Protein AF-0000000070044727 (afdb_homodimer)

Sequence (164 aa):
MQTYILLTCEPGHEKEIITHLKSLDSVIEVNGIWGKYDIFLKVHHDAESGLDKIIETLRRVENITSTYTIPILYGQGGSIDDMQTYILLTCEPGHEKEIITHLKSLDSVIEVNGIWGKYDIFLKVHHDAESGLDKIIETLRRVENITSTYTIPILYGQGGSIDD

Organism: NCBI:txid859350

Secondary structure (DSSP, 8-state):
-EEEEEEEE-TT-HHHHHHHHHTSTTEEEEEEESSS-SEEEEEE--TTTHHHHHHHHHHHSTTEEEEEEEEEE-SSS-TTT-/-EEEEEEEE-TT-HHHHHHHHHTSTTEEEEEEESSS-SEEEEEE--TTTHHHHHHHHHHHSTTEEEEEEEEEE-SSS-GGG-

Solvent-accessible surface area (backbone atoms only — not comparable to full-atom values): 8940 Å² total; per-residue (Å²): 82,57,34,41,34,40,25,33,52,46,89,89,41,61,43,62,50,39,51,55,48,67,71,38,87,46,47,75,42,40,34,34,32,49,75,95,39,42,31,42,37,33,34,48,35,55,83,84,63,26,61,62,52,50,52,51,53,52,72,66,40,82,58,56,72,48,75,49,81,32,47,56,42,80,87,40,65,20,59,83,65,106,83,55,36,41,34,40,26,34,52,46,90,89,42,61,45,62,49,38,50,55,48,66,71,37,86,45,47,74,40,40,34,34,33,49,75,96,38,42,32,41,36,34,35,48,34,55,84,85,63,25,62,62,51,51,52,51,54,54,72,67,39,82,58,56,73,49,73,49,80,33,47,57,40,81,85,41,65,20,58,84,64,105

Nearest PDB structures (foldseek):
  2zbc-assembly1_C-2  TM=9.598E-01  e=6.015E-08  Sulfurisphaera tokodaii str. 7
  2cvi-assembly1_B  TM=9.052E-01  e=2.680E-06  Pyrococcus horikoshii OT3
  7fby-assembly1_A  TM=9.197E-01  e=1.531E-05  Pyrococcus horikoshii OT3
  2zny-assembly2_C  TM=8.845E-01  e=2.366E-05  Pyrococcus horikoshii
  8q90-assembly1_B  TM=8.652E-01  e=6.818E-04  Haloferax mediterranei

pLDDT: mean 96.66, std 3.72, range [78.19, 98.94]

Foldseek 3Di:
DKKKKFWAFAPPCLVVVQVVLVVDPQWDDKDADDDPGGMITMGDADPPCTVVVVVVVQVPDPGTDDMDIGGDDPDPPDPVPD/DKKKKFWAFAPPCLVVVQVVLVVDPQWDDKDADDDPGGMITMGDADPPCTVVVVVVVQVPDPGTDDMDIGGDDPDPPDPVPD

Structure (mmCIF, N/CA/C/O backbone):
data_AF-0000000070044727-model_v1
#
loop_
_entity.id
_entity.type
_entity.pdbx_description
1 polymer 'Transcriptional regulator, AsnC family'
#
loop_
_atom_site.group_PDB
_atom_site.id
_atom_site.type_symbol
_atom_site.label_atom_id
_atom_site.label_alt_id
_atom_site.label_comp_id
_atom_site.label_asym_id
_atom_site.label_entity_id
_atom_site.label_seq_id
_atom_site.pdbx_PDB_ins_code
_atom_site.Cartn_x
_atom_site.Cartn_y
_atom_site.Cartn_z
_atom_site.occupancy
_atom_site.B_iso_or_equiv
_atom_site.auth_seq_id
_atom_site.auth_comp_id
_atom_site.auth_asym_id
_atom_site.auth_atom_id
_atom_site.pdbx_PDB_model_num
ATOM 1 N N . MET A 1 1 ? -10.055 4.043 11.852 1 95.31 1 MET A N 1
ATOM 2 C CA . MET A 1 1 ? -9.961 3.635 10.453 1 95.31 1 MET A CA 1
ATOM 3 C C . MET A 1 1 ? -8.516 3.723 9.961 1 95.31 1 MET A C 1
ATOM 5 O O . MET A 1 1 ? -7.676 4.359 10.602 1 95.31 1 MET A O 1
ATOM 9 N N . GLN A 1 2 ? -8.25 2.965 8.93 1 97.81 2 GLN A N 1
ATOM 10 C CA . GLN A 1 2 ? -6.906 3.023 8.367 1 97.81 2 GLN A CA 1
ATOM 11 C C . GLN A 1 2 ? -6.945 3.404 6.887 1 97.81 2 GLN A C 1
ATOM 13 O O . GLN A 1 2 ? -7.973 3.256 6.227 1 97.81 2 GLN A O 1
ATOM 18 N N . THR A 1 3 ? -5.871 4.062 6.402 1 98.44 3 THR A N 1
ATOM 19 C CA . THR A 1 3 ? -5.758 4.512 5.02 1 98.44 3 THR A CA 1
ATOM 20 C C . THR A 1 3 ? -4.316 4.387 4.527 1 98.44 3 THR A C 1
ATOM 22 O O . THR A 1 3 ? -3.375 4.652 5.277 1 98.44 3 THR A O 1
ATOM 25 N N . TYR A 1 4 ? -4.176 3.883 3.293 1 98.75 4 TYR A N 1
ATOM 26 C CA . TYR A 1 4 ? -2.871 3.924 2.643 1 98.75 4 TYR A CA 1
ATOM 27 C C . TYR A 1 4 ? -2.68 5.234 1.888 1 98.75 4 TYR A C 1
ATOM 29 O O . TYR A 1 4 ? -3.637 5.793 1.348 1 98.75 4 TYR A O 1
ATOM 37 N N . ILE A 1 5 ? -1.407 5.715 1.823 1 98.81 5 ILE A N 1
ATOM 38 C CA . ILE A 1 5 ? -1.073 6.918 1.072 1 98.81 5 ILE A CA 1
ATOM 39 C C . ILE A 1 5 ? 0.257 6.723 0.347 1 98.81 5 ILE A C 1
ATOM 41 O O . ILE A 1 5 ? 1.224 6.23 0.933 1 98.81 5 ILE A O 1
ATOM 45 N N . LEU A 1 6 ? 0.276 6.996 -0.945 1 98.81 6 LEU A N 1
ATOM 46 C CA . LEU A 1 6 ? 1.519 7.086 -1.704 1 98.81 6 LEU A CA 1
ATOM 47 C C . LEU A 1 6 ? 1.938 8.539 -1.887 1 98.81 6 LEU A C 1
ATOM 49 O O . LEU A 1 6 ? 1.103 9.398 -2.174 1 98.81 6 LEU A O 1
ATOM 53 N N . LEU A 1 7 ? 3.264 8.773 -1.649 1 98.62 7 LEU A N 1
ATOM 54 C CA . LEU A 1 7 ? 3.754 10.148 -1.665 1 98.62 7 LEU A CA 1
ATOM 55 C C . LEU A 1 7 ? 4.887 10.312 -2.672 1 98.62 7 LEU A C 1
ATOM 57 O O . LEU A 1 7 ? 5.723 9.414 -2.822 1 98.62 7 LEU A O 1
ATOM 61 N N . THR A 1 8 ? 4.84 11.484 -3.279 1 98.75 8 THR A N 1
ATOM 62 C CA . THR A 1 8 ? 6.062 11.945 -3.924 1 98.75 8 THR A CA 1
ATOM 63 C C . THR A 1 8 ? 6.672 13.117 -3.158 1 98.75 8 THR A C 1
ATOM 65 O O . THR A 1 8 ? 5.957 13.852 -2.473 1 98.75 8 THR A O 1
ATOM 68 N N . CYS A 1 9 ? 7.969 13.242 -3.268 1 98.69 9 CYS A N 1
ATOM 69 C CA . CYS A 1 9 ? 8.672 14.344 -2.615 1 98.69 9 CYS A CA 1
ATOM 70 C C . CYS A 1 9 ? 9.828 14.836 -3.469 1 98.69 9 CYS A C 1
ATOM 72 O O . CYS A 1 9 ? 10.125 14.258 -4.52 1 98.69 9 CYS A O 1
ATOM 74 N N . GLU A 1 10 ? 10.328 15.969 -3.07 1 98.56 10 GLU A N 1
ATOM 75 C CA . GLU A 1 10 ? 11.531 16.469 -3.736 1 98.56 10 GLU A CA 1
ATOM 76 C C . GLU A 1 10 ? 12.68 15.477 -3.615 1 98.56 10 GLU A C 1
ATOM 78 O O . GLU A 1 10 ? 12.891 14.883 -2.555 1 98.56 10 GLU A O 1
ATOM 83 N N . PRO A 1 11 ? 13.398 15.305 -4.773 1 97.69 11 PRO A N 1
ATOM 84 C CA . PRO A 1 11 ? 14.5 14.344 -4.742 1 97.69 11 PRO A CA 1
ATOM 85 C C . PRO A 1 11 ? 15.469 14.586 -3.586 1 97.69 11 PRO A C 1
ATOM 87 O O . PRO A 1 11 ? 15.828 15.727 -3.309 1 97.69 11 PRO A O 1
ATOM 90 N N . GLY A 1 12 ? 15.828 13.57 -2.861 1 97.69 12 GLY A N 1
ATOM 91 C CA . GLY A 1 12 ? 16.828 13.656 -1.81 1 97.69 12 GLY A CA 1
ATOM 92 C C . GLY A 1 12 ? 16.234 13.875 -0.433 1 97.69 12 GLY A C 1
ATOM 93 O O . GLY A 1 12 ? 16.953 13.883 0.568 1 97.69 12 GLY A O 1
ATOM 94 N N . HIS A 1 13 ? 14.961 13.914 -0.36 1 98.44 13 HIS A N 1
ATOM 95 C CA . HIS A 1 13 ? 14.352 14.266 0.919 1 98.44 13 HIS A CA 1
ATOM 96 C C . HIS A 1 13 ? 13.578 13.086 1.503 1 98.44 13 HIS A C 1
ATOM 98 O O . HIS A 1 13 ? 12.914 13.227 2.533 1 98.44 13 HIS A O 1
ATOM 104 N N . GLU A 1 14 ? 13.672 11.906 0.888 1 98.38 14 GLU A N 1
ATOM 105 C CA . GLU A 1 14 ? 12.891 10.742 1.302 1 98.38 14 GLU A CA 1
ATOM 106 C C . GLU A 1 14 ? 13.203 10.352 2.74 1 98.38 14 GLU A C 1
ATOM 108 O O . GLU A 1 14 ? 12.297 10.164 3.555 1 98.38 14 GLU A O 1
ATOM 113 N N . LYS A 1 15 ? 14.539 10.297 3.111 1 98.12 15 LYS A N 1
ATOM 114 C CA . LYS A 1 15 ? 14.938 9.82 4.43 1 98.12 15 LYS A CA 1
ATOM 115 C C . LYS A 1 15 ? 14.445 10.75 5.531 1 98.12 15 LYS A C 1
ATOM 117 O O . LYS A 1 15 ? 13.953 10.297 6.566 1 98.12 15 LYS A O 1
ATOM 122 N N . GLU A 1 16 ? 14.602 12.008 5.344 1 98.12 16 GLU A N 1
ATOM 123 C CA . GLU A 1 16 ? 14.164 12.984 6.332 1 98.12 16 GLU A CA 1
ATOM 124 C C . GLU A 1 16 ? 12.648 12.93 6.535 1 98.12 16 GLU A C 1
ATOM 126 O O . GLU A 1 16 ? 12.164 12.992 7.668 1 98.12 16 GLU A O 1
ATOM 131 N N . ILE A 1 17 ? 11.906 12.828 5.43 1 98.69 17 ILE A N 1
ATOM 132 C CA . ILE A 1 17 ? 10.453 12.773 5.492 1 98.69 17 ILE A CA 1
ATOM 133 C C . ILE A 1 17 ? 10.016 11.484 6.195 1 98.69 17 ILE A C 1
ATOM 135 O O . ILE A 1 17 ? 9.133 11.516 7.059 1 98.69 17 ILE A O 1
ATOM 139 N N . ILE A 1 18 ? 10.664 10.383 5.906 1 98.69 18 ILE A N 1
ATOM 140 C CA . ILE A 1 18 ? 10.359 9.094 6.527 1 98.69 18 ILE A CA 1
ATOM 141 C C . ILE A 1 18 ? 10.594 9.188 8.031 1 98.69 18 ILE A C 1
ATOM 143 O O . ILE A 1 18 ? 9.75 8.758 8.828 1 98.69 18 ILE A O 1
ATOM 147 N N . THR A 1 19 ? 11.703 9.75 8.422 1 98.06 19 THR A N 1
ATOM 148 C CA . THR A 1 19 ? 12.023 9.906 9.836 1 98.06 19 THR A CA 1
ATOM 149 C C . THR A 1 19 ? 10.969 10.75 10.539 1 98.06 19 THR A C 1
ATOM 151 O O . THR A 1 19 ? 10.5 10.391 11.625 1 98.06 19 THR A O 1
ATOM 154 N N . HIS A 1 20 ? 10.562 11.82 9.93 1 98.31 20 HIS A N 1
ATOM 155 C CA . HIS A 1 20 ? 9.547 12.695 10.492 1 98.31 20 HIS A CA 1
ATOM 156 C C . HIS A 1 20 ? 8.203 11.969 10.625 1 98.31 20 HIS A C 1
ATOM 158 O O . HIS A 1 20 ? 7.578 12 11.68 1 98.31 20 HIS A O 1
ATOM 164 N N . LEU A 1 21 ? 7.816 11.328 9.609 1 98.44 21 LEU A N 1
ATOM 165 C CA . LEU A 1 21 ? 6.527 10.641 9.609 1 98.44 21 LEU A CA 1
ATOM 166 C C . LEU A 1 21 ? 6.504 9.531 10.648 1 98.44 21 LEU A C 1
ATOM 168 O O . LEU A 1 21 ? 5.473 9.281 11.273 1 98.44 21 LEU A O 1
ATOM 172 N N . LYS A 1 22 ? 7.578 8.906 10.859 1 97.25 22 LYS A N 1
ATOM 173 C CA . LYS A 1 22 ? 7.676 7.84 11.852 1 97.25 22 LYS A CA 1
ATOM 174 C C . LYS A 1 22 ? 7.383 8.367 13.258 1 97.25 22 LYS A C 1
ATOM 176 O O . LYS A 1 22 ? 6.949 7.609 14.133 1 97.25 22 LYS A O 1
ATOM 181 N N . SER A 1 23 ? 7.652 9.57 13.438 1 97.12 23 SER A N 1
ATOM 182 C CA . SER A 1 23 ? 7.508 10.156 14.766 1 97.12 23 SER A CA 1
ATOM 183 C C . SER A 1 23 ? 6.055 10.523 15.062 1 97.12 23 SER A C 1
ATOM 185 O O . SER A 1 23 ? 5.707 10.844 16.203 1 97.12 23 SER A O 1
ATOM 187 N N . LEU A 1 24 ? 5.207 10.477 14.031 1 97.44 24 LEU A N 1
ATOM 188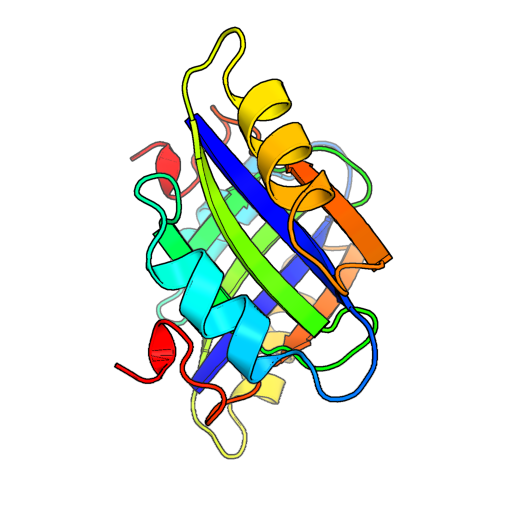 C CA . LEU A 1 24 ? 3.812 10.859 14.203 1 97.44 24 LEU A CA 1
ATOM 189 C C . LEU A 1 24 ? 2.99 9.703 14.75 1 97.44 24 LEU A C 1
ATOM 191 O O . LEU A 1 24 ? 3.096 8.57 14.258 1 97.44 24 LEU A O 1
ATOM 195 N N . ASP A 1 25 ? 2.039 9.938 15.68 1 97.19 25 ASP A N 1
ATOM 196 C CA . ASP A 1 25 ? 1.241 8.914 16.344 1 97.19 25 ASP A CA 1
ATOM 197 C C . ASP A 1 25 ? 0.281 8.242 15.367 1 97.19 25 ASP A C 1
ATOM 199 O O . ASP A 1 25 ? -0.057 7.066 15.539 1 97.19 25 ASP A O 1
ATOM 203 N N . SER A 1 26 ? -0.11 8.922 14.375 1 97.81 26 SER A N 1
ATOM 204 C CA . SER A 1 26 ? -1.113 8.414 13.445 1 97.81 26 SER A CA 1
ATOM 205 C C . SER A 1 26 ? -0.504 7.418 12.469 1 97.81 26 SER A C 1
ATOM 207 O O . SER A 1 26 ? -1.229 6.719 11.758 1 97.81 26 SER A O 1
ATOM 209 N N . VAL A 1 27 ? 0.842 7.324 12.445 1 98.38 27 VAL A N 1
ATOM 210 C CA . VAL A 1 27 ? 1.502 6.508 11.43 1 98.38 27 VAL A CA 1
ATOM 211 C C . VAL A 1 27 ? 1.629 5.07 11.93 1 98.38 27 VAL A C 1
ATOM 213 O O . VAL A 1 27 ? 2.115 4.832 13.039 1 98.38 27 VAL A O 1
ATOM 216 N N . ILE A 1 28 ? 1.176 4.199 11.125 1 98.5 28 ILE A N 1
ATOM 217 C CA . ILE A 1 28 ? 1.275 2.77 11.391 1 98.5 28 ILE A CA 1
ATOM 218 C C . ILE A 1 28 ? 2.52 2.203 10.711 1 98.5 28 ILE A C 1
ATOM 220 O O . ILE A 1 28 ? 3.252 1.408 11.305 1 98.5 28 ILE A O 1
ATOM 224 N N . GLU A 1 29 ? 2.799 2.566 9.539 1 98.75 29 GLU A N 1
ATOM 225 C CA . GLU A 1 29 ? 3.908 2.076 8.727 1 98.75 29 GLU A CA 1
ATOM 226 C C . GLU A 1 29 ? 4.344 3.119 7.699 1 98.75 29 GLU A C 1
ATOM 228 O O . GLU A 1 29 ? 3.504 3.811 7.117 1 98.75 29 GLU A O 1
ATOM 233 N N . VAL A 1 30 ? 5.633 3.232 7.504 1 98.88 30 VAL A N 1
ATOM 234 C CA . VAL A 1 30 ? 6.191 4.117 6.488 1 98.88 30 VAL A CA 1
ATOM 235 C C . VAL A 1 30 ? 7.469 3.514 5.918 1 98.88 30 VAL A C 1
ATOM 237 O O . VAL A 1 30 ? 8.336 3.051 6.668 1 98.88 30 VAL A O 1
ATOM 240 N N . ASN A 1 31 ? 7.512 3.49 4.598 1 98.88 31 ASN A N 1
ATOM 241 C CA . ASN A 1 31 ? 8.703 2.957 3.938 1 98.88 31 ASN A CA 1
ATOM 242 C C . ASN A 1 31 ? 8.977 3.672 2.617 1 98.88 31 ASN A C 1
ATOM 244 O O . ASN A 1 31 ? 8.047 4.102 1.934 1 98.88 31 ASN A O 1
ATOM 248 N N . GLY A 1 32 ? 10.266 3.854 2.289 1 98.62 32 GLY A N 1
ATOM 249 C CA . GLY A 1 32 ? 10.617 4.227 0.928 1 98.62 32 GLY A CA 1
ATOM 250 C C . GLY A 1 32 ? 10.227 3.176 -0.096 1 98.62 32 GLY A C 1
ATOM 251 O O . GLY A 1 32 ? 10.18 1.983 0.217 1 98.62 32 GLY A O 1
ATOM 252 N N . ILE A 1 33 ? 9.93 3.637 -1.339 1 98.69 33 ILE A N 1
ATOM 253 C CA . ILE A 1 33 ? 9.508 2.686 -2.359 1 98.69 33 ILE A CA 1
ATOM 254 C C . ILE A 1 33 ? 10.078 3.094 -3.715 1 98.69 33 ILE A C 1
ATOM 256 O O . ILE A 1 33 ? 10.523 4.23 -3.889 1 98.69 33 ILE A O 1
ATOM 260 N N . TRP A 1 34 ? 10.133 2.047 -4.59 1 97.19 34 TRP A N 1
ATOM 261 C CA . TRP A 1 34 ? 10.547 2.266 -5.969 1 97.19 34 TRP A CA 1
ATOM 262 C C . TRP A 1 34 ? 9.336 2.484 -6.875 1 97.19 34 TRP A C 1
ATOM 264 O O . TRP A 1 34 ? 8.273 1.91 -6.645 1 97.19 34 TRP A O 1
ATOM 274 N N . GLY A 1 35 ? 9.586 3.246 -7.949 1 95.88 35 GLY A N 1
ATOM 275 C CA . GLY A 1 35 ? 8.516 3.438 -8.914 1 95.88 35 GLY A CA 1
ATOM 276 C C . GLY A 1 35 ? 8.047 4.879 -9.016 1 95.88 35 GLY A C 1
ATOM 277 O O . GLY A 1 35 ? 8.852 5.805 -8.906 1 95.88 35 GLY A O 1
ATOM 278 N N . LYS A 1 36 ? 6.738 5.023 -9.227 1 96.81 36 LYS A N 1
ATOM 279 C CA . LYS A 1 36 ? 6.148 6.332 -9.508 1 96.81 36 LYS A CA 1
ATOM 280 C C . LYS A 1 36 ? 6.141 7.211 -8.258 1 96.81 36 LYS A C 1
ATOM 282 O O . LYS A 1 36 ? 6.203 8.438 -8.359 1 96.81 36 LYS A O 1
ATOM 287 N N . TYR A 1 37 ? 6.031 6.602 -7.156 1 98.56 37 TYR A N 1
ATOM 288 C CA . TYR A 1 37 ? 6 7.309 -5.883 1 98.56 37 TYR A CA 1
ATOM 289 C C . TYR A 1 37 ? 7.281 7.062 -5.09 1 98.56 37 TYR A C 1
ATOM 291 O O . TYR A 1 37 ? 8.047 6.152 -5.406 1 98.56 37 TYR A O 1
ATOM 299 N N . ASP A 1 38 ? 7.488 7.863 -4.02 1 98.75 38 ASP A N 1
ATOM 300 C CA . ASP A 1 38 ? 8.742 7.805 -3.273 1 98.75 38 ASP A CA 1
ATOM 301 C C . ASP A 1 38 ? 8.555 7.09 -1.937 1 98.75 38 ASP A C 1
ATOM 303 O O . ASP A 1 38 ? 9.469 6.438 -1.44 1 98.75 38 ASP A O 1
ATOM 307 N N . ILE A 1 39 ? 7.387 7.277 -1.366 1 98.88 39 ILE A N 1
ATOM 308 C CA . ILE A 1 39 ? 7.156 6.805 -0.005 1 98.88 39 ILE A CA 1
ATOM 309 C C . ILE A 1 39 ? 5.77 6.176 0.094 1 98.88 39 ILE A C 1
ATOM 311 O O . ILE A 1 39 ? 4.801 6.707 -0.448 1 98.88 39 ILE A O 1
ATOM 315 N N . PHE A 1 40 ? 5.676 5.051 0.714 1 98.94 40 PHE A N 1
ATOM 316 C CA . PHE A 1 40 ? 4.426 4.441 1.153 1 98.94 40 PHE A CA 1
ATOM 317 C C . PHE A 1 40 ? 4.125 4.805 2.604 1 98.94 40 PHE A C 1
ATOM 319 O O . PHE A 1 40 ? 5.023 4.805 3.447 1 98.94 40 PHE A O 1
ATOM 326 N N . LEU A 1 41 ? 2.926 5.102 2.848 1 98.94 41 LEU A N 1
ATOM 327 C CA . LEU A 1 41 ? 2.486 5.484 4.184 1 98.94 41 LEU A CA 1
ATOM 328 C C . LEU A 1 41 ? 1.164 4.812 4.535 1 98.94 41 LEU A C 1
ATOM 330 O O . LEU A 1 41 ? 0.224 4.824 3.738 1 98.94 41 LEU A O 1
ATOM 334 N N . LYS A 1 42 ? 1.051 4.109 5.648 1 98.88 42 LYS A N 1
ATOM 335 C CA . LYS A 1 42 ? -0.182 3.617 6.258 1 98.88 42 LYS A CA 1
ATOM 336 C C . LYS A 1 42 ? -0.495 4.371 7.547 1 98.88 42 LYS A C 1
ATOM 338 O O . LYS A 1 42 ? 0.365 4.496 8.422 1 98.88 42 LYS A O 1
ATOM 343 N N . VAL A 1 43 ? -1.725 4.91 7.676 1 98.62 43 VAL A N 1
ATOM 344 C CA . VAL A 1 43 ? -2.08 5.719 8.836 1 98.62 43 VAL A CA 1
ATOM 345 C C . VAL A 1 43 ? -3.391 5.211 9.438 1 98.62 43 VAL A C 1
ATOM 347 O O . VAL A 1 43 ? -4.18 4.559 8.758 1 98.62 43 VAL A O 1
ATOM 350 N N . HIS A 1 44 ? -3.566 5.469 10.719 1 98 44 HIS A N 1
ATOM 351 C CA . HIS A 1 44 ? -4.867 5.352 11.367 1 98 44 HIS A CA 1
ATOM 352 C C . HIS A 1 44 ? -5.441 6.723 11.711 1 98 44 HIS A C 1
ATOM 354 O O . HIS A 1 44 ? -4.688 7.68 11.914 1 98 44 HIS A O 1
ATOM 360 N N . HIS A 1 45 ? -6.695 6.836 11.609 1 97.44 45 HIS A N 1
ATOM 361 C CA . HIS A 1 45 ? -7.395 8.078 11.906 1 97.44 45 HIS A CA 1
ATOM 362 C C . HIS A 1 45 ? -8.828 7.816 12.359 1 97.44 45 HIS A C 1
ATOM 364 O O . HIS A 1 45 ? -9.359 6.723 12.148 1 97.44 45 HIS A O 1
ATOM 370 N N . ASP A 1 46 ? -9.414 8.867 12.953 1 94.19 46 ASP A N 1
ATOM 371 C CA . ASP A 1 46 ? -10.828 8.781 13.328 1 94.19 46 ASP A CA 1
ATOM 372 C C . ASP A 1 46 ? -11.719 8.758 12.086 1 94.19 46 ASP A C 1
ATOM 374 O O . ASP A 1 46 ? -11.344 9.281 11.031 1 94.19 46 ASP A O 1
ATOM 378 N N . ALA A 1 47 ? -12.898 8.078 12.141 1 86.56 47 ALA A N 1
ATOM 379 C CA . ALA A 1 47 ? -13.805 7.871 11.016 1 86.56 47 ALA A CA 1
ATOM 380 C C . ALA A 1 47 ? -14.391 9.195 10.531 1 86.56 47 ALA A C 1
ATOM 382 O O . ALA A 1 47 ? -14.648 9.367 9.336 1 86.56 47 ALA A O 1
ATOM 383 N N . GLU A 1 48 ? -14.648 10.102 11.219 1 80.44 48 GLU A N 1
ATOM 384 C CA . GLU A 1 48 ? -15.414 11.281 10.844 1 80.44 48 GLU A CA 1
ATOM 385 C C . GLU A 1 48 ? -14.523 12.344 10.211 1 80.44 48 GLU A C 1
ATOM 387 O O . GLU A 1 48 ? -14.836 12.875 9.141 1 80.44 48 GLU A O 1
AT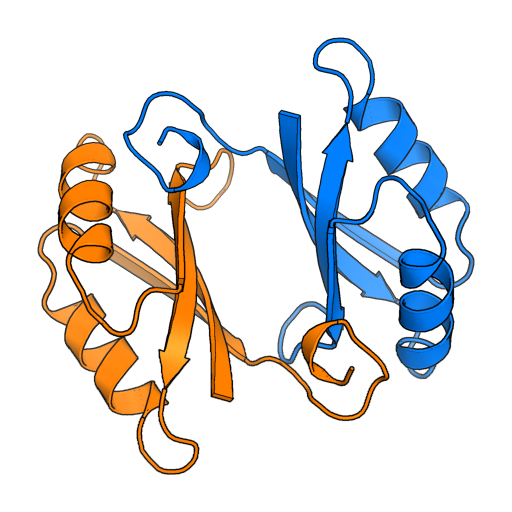OM 392 N N . SER A 1 49 ? -13.547 12.805 10.82 1 81.75 49 SER A N 1
ATOM 393 C CA . SER A 1 49 ? -12.758 13.93 10.32 1 81.75 49 SER A CA 1
ATOM 394 C C . SER A 1 49 ? -11.258 13.625 10.406 1 81.75 49 SER A C 1
ATOM 396 O O . SER A 1 49 ? -10.43 14.523 10.203 1 81.75 49 SER A O 1
ATOM 398 N N . GLY A 1 50 ? -11.047 12.422 10.445 1 92.81 50 GLY A N 1
ATOM 399 C CA . GLY A 1 50 ? -9.656 12.125 10.758 1 92.81 50 GLY A CA 1
ATOM 400 C C . GLY A 1 50 ? -8.766 12.086 9.523 1 92.81 50 GLY A C 1
ATOM 401 O O . GLY A 1 50 ? -7.59 12.445 9.602 1 92.81 50 GLY A O 1
ATOM 402 N N . LEU A 1 51 ? -9.391 11.781 8.391 1 93.94 51 LEU A N 1
ATOM 403 C CA . LEU A 1 51 ? -8.586 11.727 7.168 1 93.94 51 LEU A CA 1
ATOM 404 C C . LEU A 1 51 ? -8.172 13.125 6.727 1 93.94 51 LEU A C 1
ATOM 406 O O . LEU A 1 51 ? -7.047 13.328 6.266 1 93.94 51 LEU A O 1
ATOM 410 N N . ASP A 1 52 ? -9.055 14.086 6.852 1 94.88 52 ASP A N 1
ATOM 411 C CA . ASP A 1 52 ? -8.742 15.477 6.527 1 94.88 52 ASP A CA 1
ATOM 412 C C . ASP A 1 52 ? -7.547 15.969 7.34 1 94.88 52 ASP A C 1
ATOM 414 O O . ASP A 1 52 ? -6.695 16.688 6.816 1 94.88 52 ASP A O 1
ATOM 418 N N . LYS A 1 53 ? -7.5 15.602 8.594 1 95.69 53 LYS A N 1
ATOM 419 C CA . LYS A 1 53 ? -6.398 16 9.469 1 95.69 53 LYS A CA 1
ATOM 420 C C . LYS A 1 53 ? -5.082 15.383 9.008 1 95.69 53 LYS A C 1
ATOM 422 O O . LYS A 1 53 ? -4.035 16.031 9.062 1 95.69 53 LYS A O 1
ATOM 427 N N . ILE A 1 54 ? -5.156 14.188 8.578 1 97.38 54 ILE A N 1
ATOM 428 C CA . ILE A 1 54 ? -3.967 13.516 8.062 1 97.38 54 ILE A CA 1
ATOM 429 C C . ILE A 1 54 ? -3.451 14.258 6.832 1 97.38 54 ILE A C 1
ATOM 431 O O . ILE A 1 54 ? -2.262 14.578 6.738 1 97.38 54 ILE A O 1
ATOM 435 N N . ILE A 1 55 ? -4.371 14.531 5.914 1 96.12 55 ILE A N 1
ATOM 436 C CA . ILE A 1 55 ? -4.016 15.203 4.668 1 96.12 55 ILE A CA 1
ATOM 437 C C . ILE A 1 55 ? -3.408 16.562 4.969 1 96.12 55 ILE A C 1
ATOM 439 O O . ILE A 1 55 ? -2.406 16.953 4.363 1 96.12 55 ILE A O 1
ATOM 443 N N . GLU A 1 56 ? -4.008 17.25 5.879 1 95.94 56 GLU A N 1
ATOM 444 C CA . GLU A 1 56 ? -3.492 18.562 6.277 1 95.94 56 GLU A CA 1
ATOM 445 C C . GLU A 1 56 ? -2.088 18.453 6.859 1 95.94 56 GLU A C 1
ATOM 447 O O . GLU A 1 56 ? -1.22 19.266 6.566 1 95.94 56 GLU A O 1
ATOM 452 N N . THR A 1 57 ? -1.897 17.5 7.719 1 96.56 57 THR A N 1
ATOM 453 C CA . THR A 1 57 ? -0.583 17.25 8.297 1 96.56 57 THR A CA 1
ATOM 454 C C . THR A 1 57 ? 0.456 17.016 7.207 1 96.56 57 THR A C 1
ATOM 456 O O . THR A 1 57 ? 1.546 17.578 7.246 1 96.56 57 THR A O 1
ATOM 459 N N . LEU A 1 58 ? 0.156 16.203 6.215 1 97.88 58 LEU A N 1
ATOM 460 C CA . LEU A 1 58 ? 1.084 15.891 5.137 1 97.88 58 LEU A CA 1
ATOM 461 C C . LEU A 1 58 ? 1.381 17.125 4.297 1 97.88 58 LEU A C 1
ATOM 463 O O . LEU A 1 58 ? 2.51 17.312 3.836 1 97.88 58 LEU A O 1
ATOM 467 N N . ARG A 1 59 ? 0.379 17.984 4.086 1 96.19 59 ARG A N 1
ATOM 468 C CA . ARG A 1 59 ? 0.549 19.203 3.305 1 96.19 59 ARG A CA 1
ATOM 469 C C . ARG A 1 59 ? 1.521 20.156 3.986 1 96.19 59 ARG A C 1
ATOM 471 O O . ARG A 1 59 ? 2.166 20.969 3.324 1 96.19 59 ARG A O 1
ATOM 478 N N . ARG A 1 60 ? 1.723 19.969 5.238 1 96.62 60 ARG A N 1
ATOM 479 C CA . ARG A 1 60 ? 2.586 20.844 6.008 1 96.62 60 ARG A CA 1
ATOM 480 C C . ARG A 1 60 ? 4.02 20.328 6.047 1 96.62 60 ARG A C 1
ATOM 482 O O . ARG A 1 60 ? 4.93 21.031 6.488 1 96.62 60 ARG A O 1
ATOM 489 N N . VAL A 1 61 ? 4.176 19.125 5.734 1 97.31 61 VAL A N 1
ATOM 490 C CA . VAL A 1 61 ? 5.523 18.578 5.703 1 97.31 61 VAL A CA 1
ATOM 491 C C . VAL A 1 61 ? 6.281 19.109 4.492 1 97.31 61 VAL A C 1
ATOM 493 O O . VAL A 1 61 ? 5.875 18.891 3.35 1 97.31 61 VAL A O 1
ATOM 496 N N . GLU A 1 62 ? 7.359 19.719 4.789 1 96.69 62 GLU A N 1
ATOM 497 C CA . GLU A 1 62 ? 8.164 20.297 3.715 1 96.69 62 GLU A CA 1
ATOM 498 C C . GLU A 1 62 ? 8.648 19.219 2.746 1 96.69 62 GLU A C 1
ATOM 500 O O . GLU A 1 62 ? 8.961 18.094 3.158 1 96.69 62 GLU A O 1
ATOM 505 N N . ASN A 1 63 ? 8.688 19.516 1.416 1 98.25 63 ASN A N 1
ATOM 506 C CA . ASN A 1 63 ? 9.32 18.719 0.364 1 98.25 63 ASN A CA 1
ATOM 507 C C . ASN A 1 63 ? 8.43 17.578 -0.091 1 98.25 63 ASN A C 1
ATOM 509 O O . ASN A 1 63 ? 8.781 16.828 -1.012 1 98.25 63 ASN A O 1
ATOM 513 N N . ILE A 1 64 ? 7.23 17.391 0.6 1 98.75 64 ILE A N 1
ATOM 514 C CA . ILE A 1 64 ? 6.234 16.531 -0.027 1 98.75 64 ILE A CA 1
ATOM 515 C C . ILE A 1 64 ? 5.582 17.266 -1.197 1 98.75 64 ILE A C 1
ATOM 517 O O . ILE A 1 64 ? 5.121 18.406 -1.048 1 98.75 64 ILE A O 1
ATOM 521 N N . THR A 1 65 ? 5.527 16.625 -2.338 1 98.5 65 THR A N 1
ATOM 522 C CA . THR A 1 65 ? 5.074 17.328 -3.535 1 98.5 65 THR A CA 1
ATOM 523 C C . THR A 1 65 ? 3.688 16.844 -3.951 1 98.5 65 THR A C 1
ATOM 525 O O . THR A 1 65 ? 2.932 17.578 -4.582 1 98.5 65 THR A O 1
ATOM 528 N N . SER A 1 66 ? 3.312 15.633 -3.691 1 97.94 66 SER A N 1
ATOM 529 C CA . SER A 1 66 ? 1.995 15.109 -4.031 1 97.94 66 SER A CA 1
ATOM 530 C C . SER A 1 66 ? 1.664 13.867 -3.207 1 97.94 66 SER A C 1
ATOM 532 O O . SER A 1 66 ? 2.562 13.203 -2.682 1 97.94 66 SER A O 1
ATOM 534 N N . THR A 1 67 ? 0.387 13.641 -3.027 1 97.69 67 THR A N 1
ATOM 535 C CA . THR A 1 67 ? -0.096 12.453 -2.338 1 97.69 67 THR A CA 1
ATOM 536 C C . THR A 1 67 ? -1.204 11.773 -3.139 1 97.69 67 THR A C 1
ATOM 538 O O . THR A 1 67 ? -1.952 12.438 -3.857 1 97.69 67 THR A O 1
ATOM 541 N N . TYR A 1 68 ? -1.243 10.531 -3.143 1 97.75 68 TYR A N 1
ATOM 542 C CA . TYR A 1 68 ? -2.354 9.703 -3.609 1 97.75 68 TYR A CA 1
ATOM 543 C C . TYR A 1 68 ? -2.967 8.914 -2.461 1 97.75 68 TYR A C 1
ATOM 545 O O . TYR A 1 68 ? -2.361 7.957 -1.966 1 97.75 68 TYR A O 1
ATOM 553 N N . THR A 1 69 ? -4.191 9.398 -2.066 1 97.62 69 THR A N 1
ATOM 554 C CA . THR A 1 69 ? -4.859 8.836 -0.9 1 97.62 69 THR A CA 1
ATOM 555 C C . THR A 1 69 ? -5.707 7.625 -1.295 1 97.62 69 THR A C 1
ATOM 557 O O . THR A 1 69 ? -6.512 7.699 -2.225 1 97.62 69 THR A O 1
ATOM 560 N N . ILE A 1 70 ? -5.523 6.492 -0.64 1 98.06 70 ILE A N 1
ATOM 561 C CA . ILE A 1 70 ? -6.195 5.238 -0.953 1 98.06 70 ILE A CA 1
ATOM 562 C C . ILE A 1 70 ? -6.977 4.754 0.267 1 98.06 70 ILE A C 1
ATOM 564 O O . ILE A 1 70 ? -6.445 4.012 1.096 1 98.06 70 ILE A O 1
ATOM 568 N N . PRO A 1 71 ? -8.258 5.156 0.347 1 97.06 71 PRO A N 1
ATOM 569 C CA . PRO A 1 71 ? -9.047 4.676 1.479 1 97.06 71 PRO A CA 1
ATOM 570 C C . PRO A 1 71 ? -9.258 3.164 1.457 1 97.06 71 PRO A C 1
ATOM 572 O O . PRO A 1 71 ? -9.438 2.578 0.386 1 97.06 71 PRO A O 1
ATOM 575 N N . ILE A 1 72 ? -9.234 2.541 2.65 1 98.12 72 ILE A N 1
ATOM 576 C CA . ILE A 1 72 ? -9.516 1.114 2.768 1 98.12 72 ILE A CA 1
ATOM 577 C C . ILE A 1 72 ? -11.031 0.885 2.771 1 98.12 72 ILE A C 1
ATOM 579 O O . ILE A 1 72 ? -11.773 1.623 3.424 1 98.12 72 ILE A O 1
ATOM 583 N N . LEU A 1 73 ? -11.43 -0.046 1.98 1 97.19 73 LEU A N 1
ATOM 584 C CA . LEU A 1 73 ? -12.828 -0.458 1.938 1 97.19 73 LEU A CA 1
ATOM 585 C C . LEU A 1 73 ? -13.094 -1.593 2.922 1 97.19 73 LEU A C 1
ATOM 587 O O . LEU A 1 73 ? -12.617 -2.713 2.727 1 97.19 73 LEU A O 1
ATOM 591 N N . TYR A 1 74 ? -13.828 -1.362 3.959 1 95.88 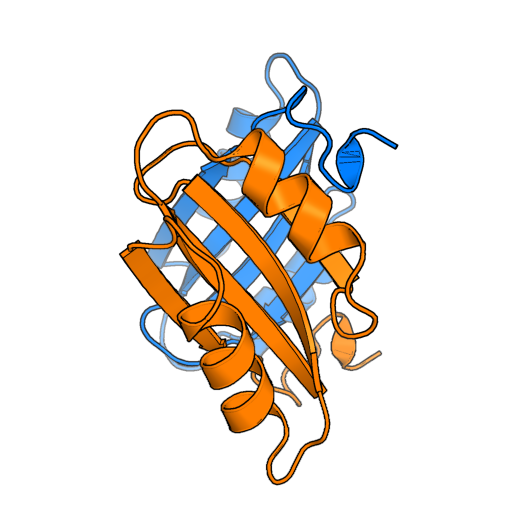74 TYR A N 1
ATOM 592 C CA . TYR A 1 74 ? -14.109 -2.354 4.992 1 95.88 74 TYR A CA 1
ATOM 593 C C . TYR A 1 74 ? -15.258 -3.262 4.578 1 95.88 74 TYR A C 1
ATOM 595 O O . TYR A 1 74 ? -16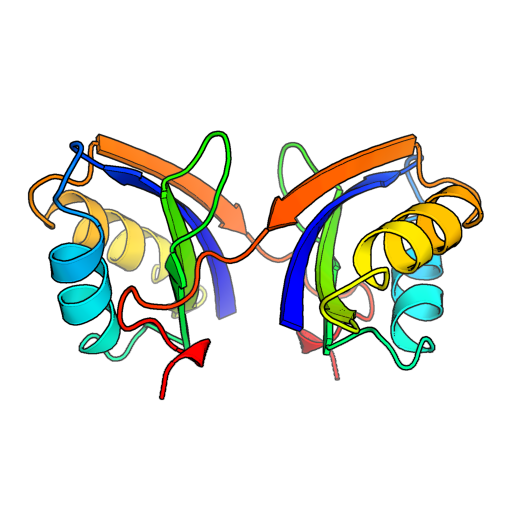.062 -2.902 3.717 1 95.88 74 TYR A O 1
ATOM 603 N N . GLY A 1 75 ? -15.297 -4.402 5.129 1 96.25 75 GLY A N 1
ATOM 604 C CA . GLY A 1 75 ? -16.438 -5.289 4.934 1 96.25 75 GLY A CA 1
ATOM 605 C C . GLY A 1 75 ? -16.219 -6.289 3.811 1 96.25 75 GLY A C 1
ATOM 606 O O . GLY A 1 75 ? -17.172 -6.941 3.369 1 96.25 75 GLY A O 1
ATOM 607 N N . GLN A 1 76 ? -14.977 -6.395 3.324 1 96.56 76 GLN A N 1
ATOM 608 C CA . GLN A 1 76 ? -14.727 -7.309 2.217 1 96.56 76 GLN A CA 1
ATOM 609 C C . GLN A 1 76 ? -13.953 -8.539 2.684 1 96.56 76 GLN A C 1
ATOM 611 O O . GLN A 1 76 ? -13.617 -9.414 1.878 1 96.56 76 GLN A O 1
ATOM 616 N N . GLY A 1 77 ? -13.734 -8.656 3.965 1 94.44 77 GLY A N 1
ATOM 617 C CA . GLY A 1 77 ? -13.062 -9.82 4.512 1 94.44 77 GLY A CA 1
ATOM 618 C C . GLY A 1 77 ? -11.555 -9.672 4.543 1 94.44 77 GLY A C 1
ATOM 619 O O . GLY A 1 77 ? -10.828 -10.664 4.68 1 94.44 77 GLY A O 1
ATOM 620 N N . GLY A 1 78 ? -11.094 -8.492 4.438 1 96.38 78 GLY A N 1
ATOM 621 C CA . GLY A 1 78 ? -9.664 -8.242 4.41 1 96.38 78 GLY A CA 1
ATOM 622 C C . GLY A 1 78 ? -9.016 -8.32 5.781 1 96.38 78 GLY A C 1
ATOM 623 O O . GLY A 1 78 ? -9.656 -8.742 6.75 1 96.38 78 GLY A O 1
ATOM 624 N N . SER A 1 79 ? -7.762 -8.141 5.855 1 97.5 79 SER A N 1
ATOM 625 C CA . SER A 1 79 ? -6.938 -8.273 7.051 1 97.5 79 SER A CA 1
ATOM 626 C C . SER A 1 79 ? -7.434 -7.371 8.172 1 97.5 79 SER A C 1
ATOM 628 O O . SER A 1 79 ? -7.301 -7.703 9.352 1 97.5 79 SER A O 1
ATOM 630 N N . ILE A 1 80 ? -8.055 -6.312 7.82 1 93.69 80 ILE A N 1
ATOM 631 C CA . ILE A 1 80 ? -8.492 -5.352 8.828 1 9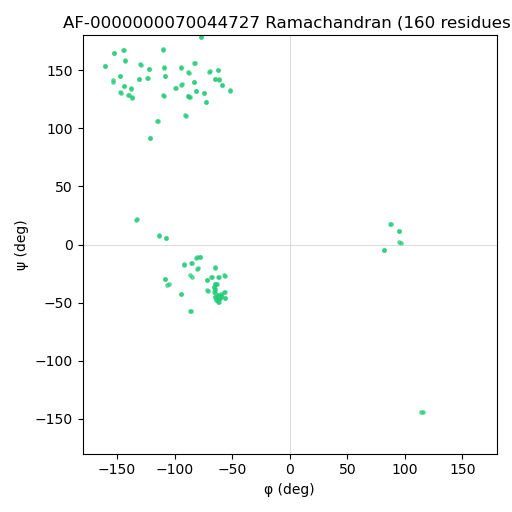3.69 80 ILE A CA 1
ATOM 632 C C . ILE A 1 80 ? -9.844 -5.77 9.391 1 93.69 80 ILE A C 1
ATOM 634 O O . ILE A 1 80 ? -10.312 -5.215 10.391 1 93.69 80 ILE A O 1
ATOM 638 N N . ASP A 1 81 ? -10.484 -6.656 8.695 1 91.25 81 ASP A N 1
ATOM 639 C CA . ASP A 1 81 ? -11.797 -7.125 9.117 1 91.25 81 ASP A CA 1
ATOM 640 C C . ASP A 1 81 ? -11.68 -8.188 10.211 1 91.25 81 ASP A C 1
ATOM 642 O O . ASP A 1 81 ? -12.656 -8.492 10.898 1 91.25 81 ASP A O 1
ATOM 646 N N . ASP A 1 82 ? -10.609 -8.812 10.344 1 78.19 82 ASP A N 1
ATOM 647 C CA . ASP A 1 82 ? -10.469 -9.93 11.266 1 78.19 82 ASP A CA 1
ATOM 648 C C . ASP A 1 82 ? -10.047 -9.453 12.656 1 78.19 82 ASP A C 1
ATOM 650 O O . ASP A 1 82 ? -9.375 -8.422 12.789 1 78.19 82 ASP A O 1
ATOM 654 N N . MET B 1 1 ? 12.102 -10.352 2.049 1 95.31 1 MET B N 1
ATOM 655 C CA . MET B 1 1 ? 11.766 -9.016 1.552 1 95.31 1 MET B CA 1
ATOM 656 C C . MET B 1 1 ? 10.25 -8.828 1.48 1 95.31 1 MET B C 1
ATOM 658 O O . MET B 1 1 ? 9.5 -9.797 1.55 1 95.31 1 MET B O 1
ATOM 662 N N . GLN B 1 2 ? 9.867 -7.578 1.511 1 97.81 2 GLN B N 1
ATOM 663 C CA . GLN B 1 2 ? 8.438 -7.305 1.401 1 97.81 2 GLN B CA 1
ATOM 664 C C . GLN B 1 2 ? 8.141 -6.387 0.219 1 97.81 2 GLN B C 1
ATOM 666 O O . GLN B 1 2 ? 9.031 -5.688 -0.269 1 97.81 2 GLN B O 1
ATOM 671 N N . THR B 1 3 ? 6.938 -6.516 -0.362 1 98.44 3 THR B N 1
ATOM 672 C CA . THR B 1 3 ? 6.508 -5.73 -1.512 1 98.44 3 THR B CA 1
ATOM 673 C C . THR B 1 3 ? 5.02 -5.41 -1.418 1 98.44 3 THR B C 1
ATOM 675 O O . THR B 1 3 ? 4.223 -6.246 -0.985 1 98.44 3 THR B O 1
ATOM 678 N N . TYR B 1 4 ? 4.676 -4.156 -1.732 1 98.75 4 TYR B N 1
ATOM 679 C CA . TYR B 1 4 ? 3.27 -3.801 -1.891 1 98.75 4 TYR B CA 1
ATOM 680 C C . TYR B 1 4 ? 2.805 -4.039 -3.322 1 98.75 4 TYR B C 1
ATOM 682 O O . TYR B 1 4 ? 3.576 -3.871 -4.27 1 98.75 4 TYR B O 1
ATOM 690 N N . ILE B 1 5 ? 1.51 -4.402 -3.482 1 98.81 5 ILE B N 1
ATOM 691 C CA . ILE B 1 5 ? 0.917 -4.598 -4.801 1 98.81 5 ILE B CA 1
ATOM 692 C C . ILE B 1 5 ? -0.504 -4.039 -4.816 1 98.81 5 ILE B C 1
ATOM 694 O O . ILE B 1 5 ? -1.282 -4.285 -3.891 1 98.81 5 ILE B O 1
ATOM 698 N N . LEU B 1 6 ? -0.803 -3.205 -5.785 1 98.81 6 LEU B N 1
ATOM 699 C CA . LEU B 1 6 ? -2.174 -2.791 -6.059 1 98.81 6 LEU B CA 1
ATOM 700 C C . LEU B 1 6 ? -2.76 -3.592 -7.219 1 98.81 6 LEU B C 1
ATOM 702 O O . LEU B 1 6 ? -2.092 -3.803 -8.234 1 98.81 6 LEU B O 1
ATOM 706 N N . LEU B 1 7 ? -4.027 -4.047 -7 1 98.56 7 LEU B N 1
ATOM 707 C CA . LEU B 1 7 ? -4.641 -4.934 -7.98 1 98.56 7 LEU B CA 1
ATOM 708 C C . LEU B 1 7 ? -5.965 -4.363 -8.477 1 98.56 7 LEU B C 1
ATOM 710 O O . LEU B 1 7 ? -6.723 -3.775 -7.707 1 98.56 7 LEU B O 1
ATOM 714 N N . THR B 1 8 ? -6.148 -4.609 -9.766 1 98.75 8 THR B N 1
ATOM 715 C CA . THR B 1 8 ? -7.516 -4.516 -10.258 1 98.75 8 THR B CA 1
ATOM 716 C C . THR B 1 8 ? -8.07 -5.895 -10.594 1 98.75 8 THR B C 1
ATOM 718 O O . THR B 1 8 ? -7.312 -6.816 -10.898 1 98.75 8 THR B O 1
ATOM 721 N N . CYS B 1 9 ? -9.367 -6.012 -10.5 1 98.69 9 CYS B N 1
ATOM 722 C CA . CYS B 1 9 ? -10.031 -7.27 -10.836 1 98.69 9 CYS B CA 1
ATOM 723 C C . CYS B 1 9 ? -11.383 -7.023 -11.484 1 98.69 9 CYS B C 1
ATOM 725 O O . CYS B 1 9 ? -11.82 -5.879 -11.602 1 98.69 9 CYS B O 1
ATOM 727 N N . GLU B 1 10 ? -11.898 -8.094 -12.031 1 98.56 10 GLU B N 1
ATOM 728 C CA . GLU B 1 10 ? -13.25 -8 -12.578 1 98.56 10 GLU B CA 1
ATOM 729 C C . GLU B 1 10 ? -14.25 -7.594 -11.5 1 98.56 10 GLU B C 1
ATOM 731 O O . GLU B 1 10 ? -14.188 -8.078 -10.367 1 98.56 10 GLU B O 1
ATOM 736 N N . PRO B 1 11 ? -15.18 -6.648 -11.898 1 97.62 11 PRO B N 1
ATOM 737 C CA . PRO B 1 11 ? -16.156 -6.18 -10.914 1 97.62 11 PRO B CA 1
ATOM 738 C C . PRO B 1 11 ? -16.891 -7.324 -10.219 1 97.62 11 PRO B C 1
ATOM 740 O O . PRO B 1 11 ? -17.312 -8.281 -10.883 1 97.62 11 PRO B O 1
ATOM 743 N N . GLY B 1 12 ? -16.984 -7.301 -8.938 1 97.69 12 GLY B N 1
ATOM 744 C CA . GLY B 1 12 ? -17.766 -8.273 -8.188 1 97.69 12 GLY B CA 1
ATOM 745 C C . GLY B 1 12 ? -16.922 -9.422 -7.656 1 97.69 12 GLY B C 1
ATOM 746 O O . GLY B 1 12 ? -17.438 -10.273 -6.918 1 97.69 12 GLY B O 1
ATOM 747 N N . HIS B 1 13 ? -15.688 -9.383 -7.898 1 98.44 13 HIS B N 1
ATOM 748 C CA . HIS B 1 13 ? -14.875 -10.539 -7.527 1 98.44 13 HIS B CA 1
ATOM 749 C C . HIS B 1 13 ? -13.891 -10.188 -6.422 1 98.44 13 HIS B C 1
ATOM 751 O O . HIS B 1 13 ? -13.047 -11.008 -6.051 1 98.44 13 HIS B O 1
ATOM 757 N N . GLU B 1 14 ? -13.992 -8.992 -5.836 1 98.38 14 GLU B N 1
ATOM 758 C CA . GLU B 1 14 ? -13.023 -8.516 -4.848 1 98.38 14 GLU B CA 1
ATOM 759 C C . GLU B 1 14 ? -13.008 -9.422 -3.619 1 98.38 14 GLU B C 1
ATOM 761 O O . GLU B 1 14 ? -11.945 -9.852 -3.174 1 98.38 14 GLU B O 1
ATOM 766 N N . LYS B 1 15 ? -14.219 -9.805 -3.094 1 98.06 15 LYS B N 1
ATOM 767 C CA . LYS B 1 15 ? -14.305 -10.578 -1.855 1 98.06 15 LYS B CA 1
ATOM 768 C C . LYS B 1 15 ? -13.688 -11.961 -2.027 1 98.06 15 LYS B C 1
ATOM 770 O O . LYS B 1 15 ? -12.961 -12.438 -1.152 1 98.06 15 LYS B O 1
ATOM 775 N N . GLU B 1 16 ? -14 -12.609 -3.09 1 98.06 16 GLU B N 1
ATOM 776 C CA . GLU B 1 16 ? -13.477 -13.945 -3.355 1 98.06 16 GLU B CA 1
ATOM 777 C C . GLU B 1 16 ? -11.953 -13.922 -3.494 1 98.06 16 GLU B C 1
ATOM 779 O O . GLU B 1 16 ? -11.266 -14.797 -2.971 1 98.06 16 GLU B O 1
ATOM 784 N N . ILE B 1 17 ? -11.445 -12.93 -4.219 1 98.69 17 ILE B N 1
ATOM 785 C CA . ILE B 1 17 ? -10.008 -12.797 -4.426 1 98.69 17 ILE B CA 1
ATOM 786 C C . ILE B 1 17 ? -9.32 -12.508 -3.096 1 98.69 17 ILE B C 1
ATOM 788 O O . ILE B 1 17 ? -8.289 -13.109 -2.777 1 98.69 17 ILE B O 1
ATOM 792 N N . ILE B 1 18 ? -9.898 -11.648 -2.275 1 98.62 18 ILE B N 1
ATOM 793 C CA . ILE B 1 18 ? -9.352 -11.312 -0.967 1 98.62 18 ILE B CA 1
ATOM 794 C C . ILE B 1 18 ? -9.281 -12.562 -0.094 1 98.62 18 ILE B C 1
ATOM 796 O O . ILE B 1 18 ? -8.258 -12.828 0.541 1 98.62 18 ILE B O 1
ATOM 800 N N . THR B 1 19 ? -10.344 -13.32 -0.085 1 98 19 THR B N 1
ATOM 801 C CA . THR B 1 19 ? -10.383 -14.547 0.697 1 98 19 THR B CA 1
ATOM 802 C C . THR B 1 19 ? -9.297 -15.516 0.25 1 98 19 THR B C 1
ATOM 804 O O . THR B 1 19 ? -8.594 -16.094 1.082 1 98 19 THR B O 1
ATOM 807 N N . HIS B 1 20 ? -9.133 -15.664 -1.031 1 98.25 20 HIS B N 1
ATOM 808 C CA . HIS B 1 20 ? -8.109 -16.547 -1.578 1 98.25 20 HIS B CA 1
ATOM 809 C C . HIS B 1 20 ? -6.711 -16.078 -1.206 1 98.25 20 HIS B C 1
ATOM 811 O O . HIS B 1 20 ? -5.891 -16.859 -0.724 1 98.25 20 HIS B O 1
ATOM 817 N N . LEU B 1 21 ? -6.469 -14.844 -1.395 1 98.38 21 LEU B N 1
ATOM 818 C CA . LEU B 1 21 ? -5.145 -14.297 -1.117 1 98.38 21 LEU B CA 1
ATOM 819 C C . LEU B 1 21 ? -4.809 -14.414 0.365 1 98.38 21 LEU B C 1
ATOM 821 O O . LEU B 1 21 ? -3.65 -14.656 0.724 1 98.38 21 LEU B O 1
ATOM 825 N N . LYS B 1 22 ? -5.746 -14.297 1.188 1 97.19 22 LYS B N 1
ATOM 826 C CA . LYS B 1 22 ? -5.543 -14.406 2.629 1 97.19 22 LYS B CA 1
ATOM 827 C C . LYS B 1 22 ? -5.031 -15.797 3.002 1 97.19 22 LYS B C 1
ATOM 829 O O . LYS B 1 22 ? -4.363 -15.961 4.023 1 97.19 22 LYS B O 1
ATOM 834 N N . SER B 1 23 ? -5.363 -16.719 2.229 1 97 23 SER B N 1
ATOM 835 C CA . SER B 1 23 ? -5.02 -18.094 2.539 1 97 23 SER B CA 1
ATOM 836 C C . SER B 1 23 ? -3.58 -18.406 2.139 1 97 23 SER B C 1
ATOM 838 O O . SER B 1 23 ? -3.045 -19.453 2.496 1 97 23 SER B O 1
ATOM 840 N N . LEU B 1 24 ? -2.963 -17.516 1.393 1 97.44 24 LEU B N 1
ATOM 841 C CA . LEU B 1 24 ? -1.605 -17.75 0.916 1 97.44 24 LEU B CA 1
ATOM 842 C C . LEU B 1 24 ? -0.581 -17.375 1.982 1 97.44 24 LEU B C 1
ATOM 844 O O . LEU B 1 24 ? -0.675 -16.312 2.592 1 97.44 24 LEU B O 1
ATOM 848 N N . ASP B 1 25 ? 0.507 -18.156 2.158 1 97.19 25 ASP B N 1
ATOM 849 C CA . ASP B 1 25 ? 1.521 -17.969 3.191 1 97.19 25 ASP B CA 1
ATOM 850 C C . ASP B 1 25 ? 2.328 -16.688 2.941 1 97.19 25 ASP B C 1
ATOM 852 O O . ASP B 1 25 ? 2.811 -16.062 3.885 1 97.19 25 ASP B O 1
ATOM 856 N N . SER B 1 26 ? 2.441 -16.297 1.746 1 97.75 26 SER B N 1
ATOM 857 C CA . SER B 1 26 ? 3.281 -15.164 1.381 1 97.75 26 SER B CA 1
ATOM 858 C C . SER B 1 26 ? 2.592 -13.844 1.699 1 97.75 26 SER B C 1
ATOM 860 O O . SER B 1 26 ? 3.223 -12.789 1.671 1 97.75 26 SER B O 1
ATOM 862 N N . VAL B 1 27 ? 1.286 -13.898 2.027 1 98.38 27 VAL B N 1
ATOM 863 C CA . VAL B 1 27 ? 0.522 -12.664 2.195 1 98.38 27 VAL B CA 1
ATOM 864 C C . VAL B 1 27 ? 0.638 -12.18 3.637 1 98.38 27 VAL B C 1
ATOM 866 O O . VAL B 1 27 ? 0.408 -12.938 4.578 1 98.38 27 VAL B O 1
ATOM 869 N N . ILE B 1 28 ? 1.006 -10.969 3.748 1 98.5 28 ILE B N 1
ATOM 870 C CA . ILE B 1 28 ? 1.101 -10.297 5.043 1 98.5 28 ILE B CA 1
ATOM 871 C C . ILE B 1 28 ? -0.194 -9.539 5.328 1 98.5 28 ILE B C 1
ATOM 873 O O . ILE B 1 28 ? -0.713 -9.586 6.445 1 98.5 28 ILE B O 1
ATOM 877 N N . GLU B 1 29 ? -0.735 -8.875 4.398 1 98.75 29 GLU B N 1
ATOM 878 C CA . GLU B 1 29 ? -1.934 -8.055 4.52 1 98.75 29 GLU B CA 1
ATOM 879 C C . GLU B 1 29 ? -2.662 -7.945 3.182 1 98.75 29 GLU B C 1
ATOM 881 O O . GLU B 1 29 ? -2.029 -7.844 2.129 1 98.75 29 GLU B O 1
ATOM 886 N N . VAL B 1 30 ? -3.984 -7.977 3.232 1 98.88 30 VAL B N 1
ATOM 887 C CA . VAL B 1 30 ? -4.812 -7.789 2.049 1 98.88 30 VAL B CA 1
ATOM 888 C C . VAL B 1 30 ? -6.117 -7.094 2.434 1 98.88 30 VAL B C 1
ATOM 890 O O . VAL B 1 30 ? -6.77 -7.48 3.41 1 98.88 30 VAL B O 1
ATOM 893 N N . ASN B 1 31 ? -6.422 -6.059 1.671 1 98.88 31 ASN B N 1
ATOM 894 C CA . ASN B 1 31 ? -7.66 -5.332 1.933 1 98.88 31 ASN B CA 1
ATOM 895 C C . ASN B 1 31 ? -8.258 -4.77 0.647 1 98.88 31 ASN B C 1
ATOM 897 O O . ASN B 1 31 ? -7.531 -4.41 -0.279 1 98.88 31 ASN B O 1
ATOM 901 N N . GLY B 1 32 ? -9.602 -4.746 0.56 1 98.62 32 GLY B N 1
ATOM 902 C CA . GLY B 1 32 ? -10.25 -3.949 -0.47 1 98.62 32 GLY B CA 1
ATOM 903 C C . GLY B 1 32 ? -9.969 -2.463 -0.337 1 98.62 32 GLY B C 1
ATOM 904 O O . GLY B 1 32 ? -9.742 -1.966 0.768 1 98.62 32 GLY B O 1
ATOM 905 N N . ILE B 1 33 ? -9.969 -1.76 -1.487 1 98.69 33 ILE B N 1
ATOM 906 C CA . ILE B 1 33 ? -9.664 -0.334 -1.438 1 98.69 33 ILE B CA 1
ATOM 907 C C . ILE B 1 33 ? -10.531 0.414 -2.449 1 98.69 33 ILE B C 1
ATOM 909 O O . ILE B 1 33 ? -11.125 -0.198 -3.336 1 98.69 33 ILE B O 1
ATOM 913 N N . TRP B 1 34 ? -10.648 1.734 -2.148 1 97.12 34 TRP B N 1
ATOM 914 C CA . TRP B 1 34 ? -11.344 2.633 -3.062 1 97.12 34 TRP B CA 1
ATOM 915 C C . TRP B 1 34 ? -10.367 3.314 -4.012 1 97.12 34 TRP B C 1
ATOM 917 O O . TRP B 1 34 ? -9.219 3.574 -3.646 1 97.12 34 TRP B O 1
ATOM 927 N N . GLY B 1 35 ? -10.914 3.68 -5.195 1 95.81 35 GLY B N 1
ATOM 928 C CA . GLY B 1 35 ? -10.078 4.414 -6.137 1 95.81 35 GLY B CA 1
ATOM 929 C C . GLY B 1 35 ? -9.781 3.631 -7.398 1 95.81 35 GLY B C 1
ATOM 930 O O . GLY B 1 35 ? -10.625 2.885 -7.891 1 95.81 35 GLY B O 1
ATOM 931 N N . LYS B 1 36 ? -8.555 3.836 -7.898 1 96.88 36 LYS B N 1
ATOM 932 C CA . LYS B 1 36 ? -8.172 3.299 -9.203 1 96.88 36 LYS B CA 1
ATOM 933 C C . LYS B 1 36 ? -8 1.784 -9.141 1 96.88 36 LYS B C 1
ATOM 935 O O . LYS B 1 36 ? -8.188 1.093 -10.148 1 96.88 36 LYS B O 1
ATOM 940 N N . TYR B 1 37 ? -7.621 1.312 -8.039 1 98.56 37 TYR B N 1
ATOM 941 C CA . TYR B 1 37 ? -7.398 -0.116 -7.836 1 98.56 37 TYR B CA 1
ATOM 942 C C . TYR B 1 37 ? -8.469 -0.708 -6.922 1 98.56 37 TYR B C 1
ATOM 944 O O . TYR B 1 37 ? -9.188 0.027 -6.242 1 98.56 37 TYR B O 1
ATOM 952 N N . ASP B 1 38 ? -8.531 -2.049 -6.855 1 98.75 38 ASP B N 1
ATOM 953 C CA . ASP B 1 38 ? -9.602 -2.715 -6.121 1 98.75 38 ASP B CA 1
ATOM 954 C C . ASP B 1 38 ? -9.078 -3.297 -4.805 1 98.75 38 ASP B C 1
ATOM 956 O O . ASP B 1 38 ? -9.812 -3.363 -3.818 1 98.75 38 ASP B O 1
ATOM 960 N N . ILE B 1 39 ? -7.84 -3.76 -4.844 1 98.88 39 ILE B N 1
ATOM 961 C CA . ILE B 1 39 ? -7.297 -4.5 -3.711 1 98.88 39 ILE B CA 1
ATOM 962 C C . ILE B 1 39 ? -5.863 -4.055 -3.439 1 98.88 39 ILE B C 1
ATOM 964 O O . ILE B 1 39 ? -5.074 -3.873 -4.371 1 98.88 39 ILE B O 1
ATOM 968 N N . PHE B 1 40 ? -5.547 -3.818 -2.225 1 98.94 40 PHE B N 1
ATOM 969 C CA . PHE B 1 40 ? -4.18 -3.66 -1.738 1 98.94 40 PHE B CA 1
ATOM 970 C C . PHE B 1 40 ? -3.635 -4.984 -1.219 1 98.94 40 PHE B C 1
ATOM 972 O O . PHE B 1 40 ? -4.344 -5.727 -0.536 1 98.94 40 PHE B O 1
ATOM 979 N N . LEU B 1 41 ? -2.445 -5.25 -1.528 1 98.94 41 LEU B N 1
ATOM 980 C CA . LEU B 1 41 ? -1.786 -6.484 -1.12 1 98.94 41 LEU B CA 1
ATOM 981 C C . LEU B 1 41 ? -0.362 -6.211 -0.649 1 98.94 41 LEU B C 1
ATOM 983 O O . LEU B 1 41 ? 0.393 -5.504 -1.319 1 98.94 41 LEU B O 1
ATOM 987 N N . LYS B 1 42 ? 0.035 -6.633 0.525 1 98.88 42 LYS B N 1
ATOM 988 C CA . LYS B 1 42 ? 1.405 -6.684 1.025 1 98.88 42 LYS B CA 1
ATOM 989 C C . LYS B 1 42 ? 1.895 -8.125 1.146 1 98.88 42 LYS B C 1
ATOM 991 O O . LYS B 1 42 ? 1.219 -8.969 1.739 1 98.88 42 LYS B O 1
ATOM 996 N N . VAL B 1 43 ? 3.072 -8.438 0.568 1 98.62 43 VAL B N 1
ATOM 997 C CA . VAL B 1 43 ? 3.57 -9.805 0.559 1 98.62 43 VAL B CA 1
ATOM 998 C C . VAL B 1 43 ? 5.016 -9.836 1.048 1 98.62 43 VAL B C 1
ATOM 1000 O O . VAL B 1 43 ? 5.715 -8.82 0.995 1 98.62 43 VAL B O 1
ATOM 1003 N N . HIS B 1 44 ? 5.41 -10.977 1.568 1 98 44 HIS B N 1
ATOM 1004 C CA . HIS B 1 44 ? 6.82 -11.281 1.785 1 98 44 HIS B CA 1
ATOM 1005 C C . HIS B 1 44 ? 7.316 -12.336 0.804 1 98 44 HIS B C 1
ATOM 1007 O O . HIS B 1 44 ? 6.535 -13.164 0.33 1 98 44 HIS B O 1
ATOM 1013 N N . HIS B 1 45 ? 8.508 -12.211 0.413 1 97.44 45 HIS B N 1
ATOM 1014 C CA . HIS B 1 45 ? 9.125 -13.148 -0.521 1 97.44 45 HIS B CA 1
ATOM 1015 C C . HIS B 1 45 ? 10.641 -13.195 -0.327 1 97.44 45 HIS B C 1
ATOM 1017 O O . HIS B 1 45 ? 11.219 -12.305 0.296 1 97.44 45 HIS B O 1
ATOM 1023 N N . ASP B 1 46 ? 11.227 -14.25 -0.923 1 94.31 46 ASP B N 1
ATOM 1024 C CA . ASP B 1 46 ? 12.68 -14.352 -0.92 1 94.31 46 ASP B CA 1
ATOM 1025 C C . ASP B 1 46 ? 13.312 -13.289 -1.819 1 94.31 46 ASP B C 1
ATOM 1027 O O . ASP B 1 46 ? 12.688 -12.836 -2.781 1 94.31 46 ASP B O 1
ATOM 1031 N N . ALA B 1 47 ? 14.531 -12.797 -1.492 1 86.88 47 ALA B N 1
ATOM 1032 C CA . ALA B 1 47 ? 15.211 -11.703 -2.189 1 86.88 47 ALA B CA 1
ATOM 1033 C C . ALA B 1 47 ? 15.555 -12.102 -3.621 1 86.88 47 ALA B C 1
ATOM 1035 O O . ALA B 1 47 ? 15.539 -11.266 -4.527 1 86.88 47 ALA B O 1
ATOM 1036 N N . GLU B 1 48 ? 15.859 -13.188 -3.961 1 80.56 48 GLU B N 1
ATOM 1037 C CA . GLU B 1 48 ? 16.422 -13.562 -5.254 1 80.56 48 GLU B CA 1
ATOM 1038 C C . GLU B 1 48 ? 15.32 -13.812 -6.281 1 80.56 48 GL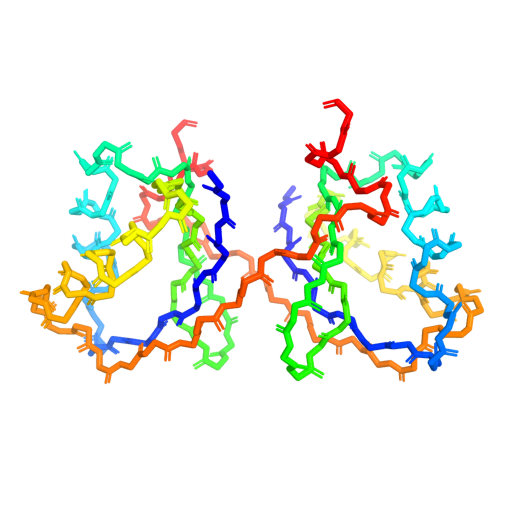U B C 1
ATOM 1040 O O . GLU B 1 48 ? 15.375 -13.289 -7.395 1 80.56 48 GLU B O 1
ATOM 1045 N N . SER B 1 49 ? 14.43 -14.648 -6.094 1 82.31 49 SER B N 1
ATOM 1046 C CA . SER B 1 49 ? 13.453 -15.031 -7.102 1 82.31 49 SER B CA 1
ATOM 1047 C C . SER B 1 49 ? 12.039 -15.055 -6.52 1 82.31 49 SER B C 1
ATOM 1049 O O . SER B 1 49 ? 11.102 -15.523 -7.168 1 82.31 49 SER B O 1
ATOM 1051 N N . GLY B 1 50 ? 11.969 -14.375 -5.5 1 92.88 50 GLY B N 1
ATOM 1052 C CA . GLY B 1 50 ? 10.703 -14.555 -4.809 1 92.88 50 GLY B CA 1
ATOM 1053 C C . GLY B 1 50 ? 9.594 -13.664 -5.34 1 92.88 50 GLY B C 1
ATOM 1054 O O . GLY B 1 50 ? 8.422 -14.055 -5.34 1 92.88 50 GLY B O 1
ATOM 1055 N N . LEU B 1 51 ? 10.008 -12.516 -5.883 1 93.88 51 LEU B N 1
ATOM 1056 C CA . LEU B 1 51 ? 8.992 -11.609 -6.406 1 93.88 51 LEU B CA 1
ATOM 1057 C C . LEU B 1 51 ? 8.359 -12.172 -7.676 1 93.88 51 LEU B C 1
ATOM 1059 O O . LEU B 1 51 ? 7.152 -12.047 -7.883 1 93.88 51 LEU B O 1
ATOM 1063 N N . ASP B 1 52 ? 9.164 -12.773 -8.531 1 94.88 52 ASP B N 1
ATOM 1064 C CA . ASP B 1 52 ? 8.656 -13.414 -9.742 1 94.88 52 ASP B CA 1
ATOM 1065 C C . ASP B 1 52 ? 7.602 -14.461 -9.406 1 94.88 52 ASP B C 1
ATOM 1067 O O . ASP B 1 52 ? 6.598 -14.586 -10.109 1 94.88 52 ASP B O 1
ATOM 1071 N N . LYS B 1 53 ? 7.84 -15.219 -8.367 1 95.69 53 LYS B N 1
ATOM 1072 C CA . LYS B 1 53 ? 6.906 -16.25 -7.941 1 95.69 53 LYS B CA 1
ATOM 1073 C C . LYS B 1 53 ? 5.59 -15.641 -7.469 1 95.69 53 LYS B C 1
ATOM 1075 O O . LYS B 1 53 ? 4.516 -16.188 -7.734 1 95.69 53 LYS B O 1
ATOM 1080 N N . ILE B 1 54 ?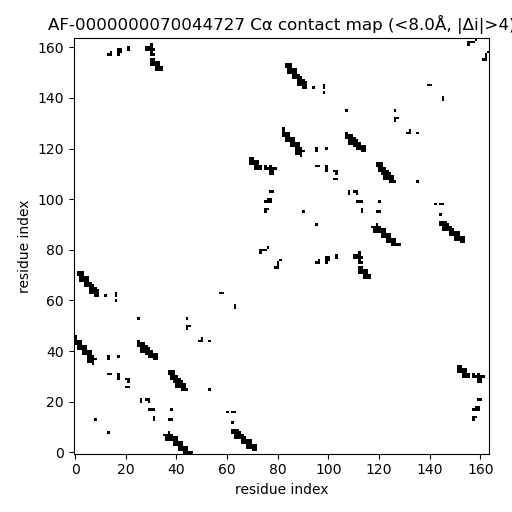 5.688 -14.57 -6.797 1 97.31 54 ILE B N 1
ATOM 1081 C CA . ILE B 1 54 ? 4.492 -13.859 -6.348 1 97.31 54 ILE B CA 1
ATOM 1082 C C . ILE B 1 54 ? 3.672 -13.414 -7.555 1 97.31 54 ILE B C 1
ATOM 1084 O O . ILE B 1 54 ? 2.463 -13.656 -7.613 1 97.31 54 ILE B O 1
ATOM 1088 N N . ILE B 1 55 ? 4.359 -12.773 -8.5 1 96.06 55 ILE B N 1
ATOM 1089 C CA . ILE B 1 55 ? 3.697 -12.25 -9.688 1 96.06 55 ILE B CA 1
ATOM 1090 C C . ILE B 1 55 ? 3.035 -13.391 -10.453 1 96.06 55 ILE B C 1
ATOM 1092 O O . ILE B 1 55 ? 1.896 -13.258 -10.914 1 96.06 55 ILE B O 1
ATOM 1096 N N . GLU B 1 56 ? 3.738 -14.469 -10.562 1 95.88 56 GLU B N 1
ATOM 1097 C CA . GLU B 1 56 ? 3.189 -15.641 -11.242 1 95.88 56 GLU B CA 1
ATOM 1098 C C . GLU B 1 56 ? 1.946 -16.156 -10.523 1 95.88 56 GLU B C 1
ATOM 1100 O O . GLU B 1 56 ? 0.963 -16.531 -11.164 1 95.88 56 GLU B O 1
ATOM 1105 N N . THR B 1 57 ? 2.023 -16.25 -9.234 1 96.44 57 THR B N 1
ATOM 1106 C CA . THR B 1 57 ? 0.885 -16.672 -8.43 1 96.44 57 THR B CA 1
ATOM 1107 C C . THR B 1 57 ? -0.325 -15.781 -8.688 1 96.44 57 THR B C 1
ATOM 1109 O O . THR B 1 57 ? -1.436 -16.281 -8.898 1 96.44 57 THR B O 1
ATOM 1112 N N . LEU B 1 58 ? -0.152 -14.484 -8.711 1 97.88 58 LEU B N 1
ATOM 1113 C CA . LEU B 1 58 ? -1.243 -13.539 -8.93 1 97.88 58 LEU B CA 1
ATOM 1114 C C . LEU B 1 58 ? -1.819 -13.68 -10.328 1 97.88 58 LEU B C 1
ATOM 1116 O O . LEU B 1 58 ? -3.029 -13.555 -10.523 1 97.88 58 LEU B O 1
ATOM 1120 N N . ARG B 1 59 ? -0.968 -13.945 -11.312 1 96.12 59 ARG B N 1
ATOM 1121 C CA . ARG B 1 59 ? -1.406 -14.109 -12.695 1 96.12 59 ARG B CA 1
ATOM 1122 C C . ARG B 1 59 ? -2.309 -15.328 -12.844 1 96.12 59 ARG B C 1
ATOM 1124 O O . ARG B 1 59 ? -3.146 -15.383 -13.742 1 96.12 59 ARG B O 1
ATOM 1131 N N . ARG B 1 60 ? -2.238 -16.219 -11.914 1 96.5 60 ARG B N 1
ATOM 1132 C CA . ARG B 1 60 ? -3.012 -17.453 -11.969 1 96.5 60 ARG B CA 1
ATOM 1133 C C . ARG B 1 60 ? -4.348 -17.297 -11.258 1 96.5 60 ARG B C 1
ATOM 1135 O O . ARG B 1 60 ? -5.215 -18.172 -11.352 1 96.5 60 ARG B O 1
ATOM 1142 N N . VAL B 1 61 ? -4.453 -16.328 -10.492 1 97.25 61 VAL B N 1
ATOM 1143 C CA . VAL B 1 61 ? -5.719 -16.078 -9.805 1 97.25 61 VAL B CA 1
ATOM 1144 C C . VAL B 1 61 ? -6.75 -15.547 -10.797 1 97.25 61 VAL B C 1
ATOM 1146 O O . VAL B 1 61 ? -6.566 -14.484 -11.383 1 97.25 61 VAL B O 1
ATOM 1149 N N . GLU B 1 62 ? -7.801 -16.25 -10.867 1 96.62 62 GLU B N 1
ATOM 1150 C CA . GLU B 1 62 ? -8.859 -15.852 -11.797 1 96.62 62 GLU B CA 1
ATOM 1151 C C . GLU B 1 62 ? -9.414 -14.477 -11.438 1 96.62 62 GLU B C 1
ATOM 1153 O O . GLU B 1 62 ? -9.516 -14.133 -10.258 1 96.62 62 GLU B O 1
ATOM 1158 N N . ASN B 1 63 ? -9.742 -13.633 -12.453 1 98.25 63 ASN B N 1
ATOM 1159 C CA . ASN B 1 63 ? -10.5 -12.391 -12.336 1 98.25 63 ASN B CA 1
ATOM 1160 C C . ASN B 1 63 ? -9.602 -11.234 -11.891 1 98.25 63 ASN B C 1
ATOM 1162 O O . ASN B 1 63 ? -10.062 -10.094 -11.781 1 98.25 63 ASN B O 1
ATOM 1166 N N . ILE B 1 64 ? -8.281 -11.555 -11.578 1 98.75 64 ILE B N 1
ATOM 1167 C CA . ILE B 1 64 ? -7.352 -10.43 -11.477 1 98.75 64 ILE B CA 1
ATOM 1168 C C . ILE B 1 64 ? -7.016 -9.914 -12.875 1 98.75 64 ILE B C 1
ATOM 1170 O O . ILE B 1 64 ? -6.648 -10.688 -13.766 1 98.75 64 ILE B O 1
ATOM 1174 N N . THR B 1 65 ? -7.129 -8.617 -13.062 1 98.44 65 THR B N 1
ATOM 1175 C CA . THR B 1 65 ? -6.996 -8.078 -14.406 1 98.44 65 THR B CA 1
ATOM 1176 C C . THR B 1 65 ? -5.68 -7.32 -14.562 1 98.44 65 THR B C 1
ATOM 1178 O O . THR B 1 65 ? -5.141 -7.219 -15.664 1 98.44 65 THR B O 1
ATOM 1181 N N . SER B 1 66 ? -5.137 -6.734 -13.539 1 97.88 66 SER B N 1
ATOM 1182 C CA . SER B 1 66 ? -3.871 -6.016 -13.602 1 97.88 66 SER B CA 1
ATOM 1183 C C . SER B 1 66 ? -3.264 -5.848 -12.219 1 97.88 66 SER B C 1
ATOM 1185 O O . SER B 1 66 ? -3.971 -5.926 -11.211 1 97.88 66 SER B O 1
ATOM 1187 N N . THR B 1 67 ? -1.962 -5.73 -12.188 1 97.56 67 THR B N 1
ATOM 1188 C CA . THR B 1 67 ? -1.238 -5.48 -10.945 1 97.56 67 THR B CA 1
ATOM 1189 C C . THR B 1 67 ? -0.25 -4.332 -11.117 1 97.56 67 THR B C 1
ATOM 1191 O O . THR B 1 67 ? 0.278 -4.117 -12.211 1 97.56 67 THR B O 1
ATOM 1194 N N . TYR B 1 68 ? -0.091 -3.545 -10.156 1 97.69 68 TYR B N 1
ATOM 1195 C CA . TYR B 1 68 ? 0.979 -2.564 -10.016 1 97.69 68 TYR B CA 1
ATOM 1196 C C . TYR B 1 68 ? 1.881 -2.906 -8.836 1 97.69 68 TYR B C 1
ATOM 1198 O O . TYR B 1 68 ? 1.481 -2.76 -7.684 1 97.69 68 TYR B O 1
ATOM 1206 N N . THR B 1 69 ? 3.096 -3.4 -9.227 1 97.56 69 THR B N 1
ATOM 1207 C CA . THR B 1 69 ? 4.039 -3.891 -8.227 1 97.56 69 THR B CA 1
ATOM 1208 C C . THR B 1 69 ? 4.902 -2.752 -7.691 1 97.56 69 THR B C 1
ATOM 1210 O O . THR B 1 69 ? 5.496 -1.999 -8.469 1 97.56 69 THR B O 1
ATOM 1213 N N . ILE B 1 70 ? 4.957 -2.572 -6.387 1 98.06 70 ILE B N 1
ATOM 1214 C CA . ILE B 1 70 ? 5.676 -1.485 -5.734 1 98.06 70 ILE B CA 1
ATOM 1215 C C . ILE B 1 70 ? 6.727 -2.059 -4.785 1 98.06 70 ILE B C 1
ATOM 1217 O O . ILE B 1 70 ? 6.449 -2.295 -3.607 1 98.06 70 ILE B O 1
ATOM 1221 N N . PRO B 1 71 ? 7.953 -2.246 -5.297 1 97.06 71 PRO B N 1
ATOM 1222 C CA . PRO B 1 71 ? 9 -2.752 -4.406 1 97.06 71 PRO B CA 1
ATOM 1223 C C . PRO B 1 71 ? 9.344 -1.776 -3.283 1 97.06 71 PRO B C 1
ATOM 1225 O O . PRO B 1 71 ? 9.359 -0.562 -3.5 1 97.06 71 PRO B O 1
ATOM 1228 N N . ILE B 1 72 ? 9.617 -2.328 -2.088 1 98.12 72 ILE B N 1
ATOM 1229 C CA . ILE B 1 72 ? 10.047 -1.506 -0.964 1 98.12 72 ILE B CA 1
ATOM 1230 C C . ILE B 1 72 ? 11.547 -1.216 -1.084 1 98.12 72 ILE B C 1
ATOM 1232 O O . ILE B 1 72 ? 12.328 -2.104 -1.42 1 98.12 72 ILE B O 1
ATOM 1236 N N . LEU B 1 73 ? 11.875 0.03 -0.911 1 97.19 73 LEU B N 1
ATOM 1237 C CA . LEU B 1 73 ? 13.266 0.458 -0.896 1 97.19 73 LEU B CA 1
ATOM 1238 C C . LEU B 1 73 ? 13.836 0.424 0.521 1 97.19 73 LEU B C 1
ATOM 1240 O O . LEU B 1 73 ? 13.438 1.226 1.37 1 97.19 73 LEU B O 1
ATOM 1244 N N . TYR B 1 74 ? 14.734 -0.465 0.811 1 95.94 74 TYR B N 1
ATOM 1245 C CA . TYR B 1 74 ? 15.305 -0.626 2.141 1 95.94 74 TYR B CA 1
ATOM 1246 C C . TYR B 1 74 ? 16.438 0.377 2.375 1 95.94 74 TYR B C 1
ATOM 1248 O O . TYR B 1 74 ? 17 0.908 1.421 1 95.94 74 TYR B O 1
ATOM 1256 N N . GLY B 1 75 ? 16.688 0.662 3.58 1 96.38 75 GLY B N 1
ATOM 1257 C CA . GLY B 1 75 ? 17.844 1.479 3.924 1 96.38 75 GLY B CA 1
ATOM 1258 C C . GLY B 1 75 ? 17.5 2.951 4.07 1 96.38 75 GLY B C 1
ATOM 1259 O O . GLY B 1 75 ? 18.406 3.797 4.109 1 96.38 75 GLY B O 1
ATOM 1260 N N . GLN B 1 76 ? 16.203 3.258 4.117 1 96.62 76 GLN B N 1
ATOM 1261 C CA . GLN B 1 76 ? 15.805 4.66 4.215 1 96.62 76 GLN B CA 1
ATOM 1262 C C . GLN B 1 76 ? 15.281 4.992 5.609 1 96.62 76 GLN B C 1
ATOM 1264 O O . GLN B 1 76 ? 14.875 6.125 5.871 1 96.62 76 GLN B O 1
ATOM 1269 N N . GLY B 1 77 ? 15.359 4.059 6.512 1 94.75 77 GLY B N 1
ATOM 1270 C CA . GLY B 1 77 ? 14.922 4.293 7.883 1 94.75 77 GLY B CA 1
ATOM 1271 C C . GLY B 1 77 ? 13.445 4.023 8.094 1 94.75 77 GLY B C 1
ATOM 1272 O O . GLY B 1 77 ? 12.867 4.461 9.086 1 94.75 77 GLY B O 1
ATOM 1273 N N . GLY B 1 78 ? 12.867 3.318 7.188 1 96.56 78 GLY B N 1
ATOM 1274 C CA . GLY B 1 78 ? 11.445 3.037 7.262 1 96.56 78 GLY B CA 1
ATOM 1275 C C . GLY B 1 78 ? 11.102 1.955 8.266 1 96.56 78 GLY B C 1
ATOM 1276 O O . GLY B 1 78 ? 11.953 1.526 9.047 1 96.56 78 GLY B 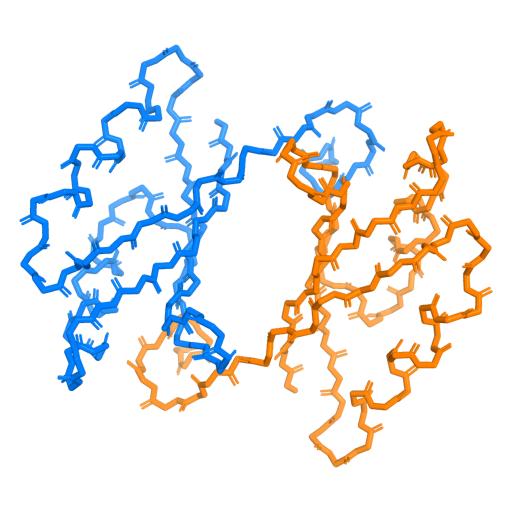O 1
ATOM 1277 N N . SER B 1 79 ? 9.875 1.662 8.414 1 97.56 79 SER B N 1
ATOM 1278 C CA . SER B 1 79 ? 9.328 0.733 9.398 1 97.56 79 SER B CA 1
ATOM 1279 C C . SER B 1 79 ? 9.945 -0.652 9.258 1 97.56 79 SER B C 1
ATOM 1281 O O . SER B 1 79 ? 10.086 -1.38 10.242 1 97.56 79 SER B O 1
ATOM 1283 N N . ILE B 1 80 ? 10.391 -0.97 8.102 1 93.75 80 ILE B N 1
ATOM 1284 C CA . ILE B 1 80 ? 10.922 -2.307 7.863 1 93.75 80 ILE B CA 1
ATOM 1285 C C . ILE B 1 80 ? 12.398 -2.352 8.258 1 93.75 80 ILE B C 1
ATOM 1287 O O . ILE B 1 80 ? 12.992 -3.428 8.328 1 93.75 80 ILE B O 1
ATOM 1291 N N . ASP B 1 81 ? 12.953 -1.188 8.398 1 91.62 81 ASP B N 1
ATOM 1292 C CA . ASP B 1 81 ? 14.367 -1.095 8.75 1 91.62 81 ASP B CA 1
ATOM 1293 C C . ASP B 1 81 ? 14.57 -1.308 10.25 1 91.62 81 ASP B C 1
ATOM 1295 O O . ASP B 1 81 ? 15.695 -1.555 10.703 1 91.62 81 ASP B O 1
ATOM 1299 N N . ASP B 1 82 ? 13.609 -1.152 11.016 1 78.69 82 ASP B N 1
ATOM 1300 C CA . ASP B 1 82 ? 13.758 -1.197 12.469 1 78.69 82 ASP B CA 1
ATOM 1301 C C . ASP B 1 82 ? 13.578 -2.619 12.992 1 78.69 82 ASP B C 1
ATOM 1303 O O . ASP B 1 82 ? 12.852 -3.418 12.398 1 78.69 82 ASP B O 1
#

InterPro domains:
  IPR011008 Dimeric alpha-beta barrel [SSF54909] (3-73)
  IPR019887 Transcription regulator AsnC/Lrp, ligand binding domain [PF01037] (4-73)

Radius of gyration: 15.55 Å; Cα contacts (8 Å, |Δi|>4): 328; chains: 2; bounding box: 36×39×31 Å